Protein AF-A0A7C6RT87-F1 (afdb_monomer)

Nearest PDB structures (foldseek):
  2nvn-assembly1_A-2  TM=5.512E-01  e=3.642E-02  Synechococcus elongatus PCC 7942 = FACHB-805
  7kxw-assembly2_B  TM=2.740E-01  e=8.668E+00  Homo sapiens

Solvent-accessible surface area (backbone atoms only — not comparable to full-atom values): 7726 Å² total; per-residue (Å²): 129,89,76,55,82,44,76,50,74,61,99,53,40,38,39,32,34,40,73,59,90,64,34,35,34,45,36,31,38,47,66,94,51,84,68,68,21,38,36,71,28,28,54,92,35,45,63,58,50,46,51,52,52,57,52,42,63,78,65,57,74,94,62,78,45,93,57,73,45,81,70,49,73,36,72,16,83,82,48,62,30,40,35,27,42,32,48,25,84,92,62,76,40,38,18,45,34,42,32,43,63,94,81,21,40,41,74,40,49,56,93,51,41,66,63,51,48,54,49,50,56,53,44,55,56,53,64,55,56,64,53,60,62,71,72,73,114

Structure (mmCIF, N/CA/C/O backbone):
data_AF-A0A7C6RT87-F1
#
_entry.id   AF-A0A7C6RT87-F1
#
loop_
_atom_site.group_PDB
_atom_site.id
_atom_site.type_symbol
_atom_site.label_atom_id
_atom_site.label_alt_id
_atom_site.label_comp_id
_atom_site.label_asym_id
_atom_site.label_entity_id
_atom_site.label_seq_id
_atom_site.pdbx_PDB_ins_code
_atom_site.Cartn_x
_atom_site.Cartn_y
_atom_site.Cartn_z
_atom_site.occupancy
_atom_site.B_iso_or_equiv
_atom_site.auth_seq_id
_atom_site.auth_comp_id
_atom_site.auth_asym_id
_atom_site.auth_atom_id
_atom_site.pdbx_PDB_model_num
ATOM 1 N N . MET A 1 1 ? -10.553 21.697 6.427 1.00 42.03 1 MET A N 1
ATOM 2 C CA . MET A 1 1 ? -9.411 20.939 5.870 1.00 42.03 1 MET A CA 1
ATOM 3 C C . MET A 1 1 ? -9.393 19.645 6.665 1.00 42.03 1 MET A C 1
ATOM 5 O O . MET A 1 1 ? -9.481 19.747 7.873 1.00 42.03 1 MET A O 1
ATOM 9 N N . ALA A 1 2 ? -9.504 18.462 6.053 1.00 53.34 2 ALA A N 1
ATOM 10 C CA . ALA A 1 2 ? -9.524 17.232 6.856 1.00 53.34 2 ALA A CA 1
ATOM 11 C C . ALA A 1 2 ? -8.110 17.005 7.402 1.00 53.34 2 ALA A C 1
ATOM 13 O O . ALA A 1 2 ? -7.204 16.764 6.599 1.00 53.34 2 ALA A O 1
ATOM 14 N N . ASP A 1 3 ? -7.936 17.155 8.712 1.00 78.44 3 ASP A N 1
ATOM 15 C CA . ASP A 1 3 ? -6.639 17.035 9.370 1.00 78.44 3 ASP A CA 1
ATOM 16 C C . ASP A 1 3 ? -6.159 15.585 9.287 1.00 78.44 3 ASP A C 1
ATOM 18 O O . ASP A 1 3 ? -6.879 14.641 9.618 1.00 78.44 3 ASP A O 1
ATOM 22 N N . TYR A 1 4 ? -4.960 15.401 8.738 1.00 83.56 4 TYR A N 1
ATOM 23 C CA . TYR A 1 4 ? -4.319 14.094 8.713 1.00 83.56 4 TYR A CA 1
ATOM 24 C C . TYR A 1 4 ? -3.722 13.817 10.085 1.00 83.56 4 TYR A C 1
ATOM 26 O O . TYR A 1 4 ? -3.079 14.696 10.654 1.00 83.56 4 TYR A O 1
ATOM 34 N N . LEU A 1 5 ? -3.875 12.586 10.570 1.00 87.81 5 LEU A N 1
ATOM 35 C CA . LEU A 1 5 ? -3.197 12.146 11.789 1.00 87.81 5 LEU A CA 1
ATOM 36 C C . LEU A 1 5 ? -1.686 12.086 11.573 1.00 87.81 5 LEU A C 1
ATOM 38 O O . LEU A 1 5 ? -0.911 12.496 12.423 1.00 87.81 5 LEU A O 1
ATOM 42 N N . GLU A 1 6 ? -1.283 11.586 10.408 1.00 93.44 6 GLU A N 1
ATOM 43 C CA . GLU A 1 6 ? 0.113 11.422 10.024 1.00 93.44 6 GLU A CA 1
ATOM 44 C C . GLU A 1 6 ? 0.277 11.607 8.521 1.00 93.44 6 GLU A C 1
ATOM 46 O O . GLU A 1 6 ? -0.642 11.343 7.738 1.00 93.44 6 GLU A O 1
ATOM 51 N N . VAL A 1 7 ? 1.466 12.040 8.101 1.00 94.69 7 VAL A N 1
ATOM 52 C CA . VAL A 1 7 ? 1.767 12.292 6.687 1.00 94.69 7 VAL A CA 1
ATOM 53 C C . VAL A 1 7 ? 3.155 11.786 6.330 1.00 94.69 7 VAL A C 1
ATOM 55 O O . VAL A 1 7 ? 4.152 12.150 6.947 1.00 94.69 7 VAL A O 1
ATOM 58 N N . TRP A 1 8 ? 3.223 11.017 5.251 1.00 96.19 8 TRP A N 1
ATOM 59 C CA . TRP A 1 8 ? 4.455 10.692 4.550 1.00 96.19 8 TRP A CA 1
ATOM 60 C C . TRP A 1 8 ? 4.513 11.438 3.220 1.00 96.19 8 TRP A C 1
ATOM 62 O O . TRP A 1 8 ? 3.502 11.570 2.530 1.00 96.19 8 TRP A O 1
ATOM 72 N N . LYS A 1 9 ? 5.685 11.949 2.843 1.00 94.19 9 LYS A N 1
ATOM 73 C CA . LYS A 1 9 ? 5.846 12.706 1.600 1.00 94.19 9 LYS A CA 1
ATOM 74 C C . LYS A 1 9 ? 7.226 12.532 0.985 1.00 94.19 9 LYS A C 1
ATOM 76 O O . LYS A 1 9 ? 8.221 12.431 1.693 1.00 94.19 9 LYS A O 1
ATOM 81 N N . THR A 1 10 ? 7.260 12.601 -0.334 1.00 92.19 10 THR A N 1
ATOM 82 C CA . THR A 1 10 ? 8.457 12.747 -1.163 1.00 92.19 10 THR A CA 1
ATOM 83 C C . THR A 1 10 ? 8.339 14.036 -1.978 1.00 92.19 10 THR A C 1
ATOM 85 O O . THR A 1 10 ? 7.380 14.793 -1.819 1.00 92.19 10 THR A O 1
ATOM 88 N N . GLY A 1 11 ? 9.293 14.296 -2.878 1.00 86.19 11 GLY A N 1
ATOM 89 C CA . GLY A 1 11 ? 9.170 15.407 -3.831 1.00 86.19 11 GLY A CA 1
ATOM 90 C C . GLY A 1 11 ? 7.955 15.287 -4.763 1.00 86.19 11 GLY A C 1
ATOM 91 O O . GLY A 1 11 ? 7.461 16.295 -5.254 1.00 86.19 11 GLY A O 1
ATOM 92 N N . GLU A 1 12 ? 7.437 14.071 -4.971 1.00 85.06 12 GLU A N 1
ATOM 93 C CA . GLU A 1 12 ? 6.409 13.790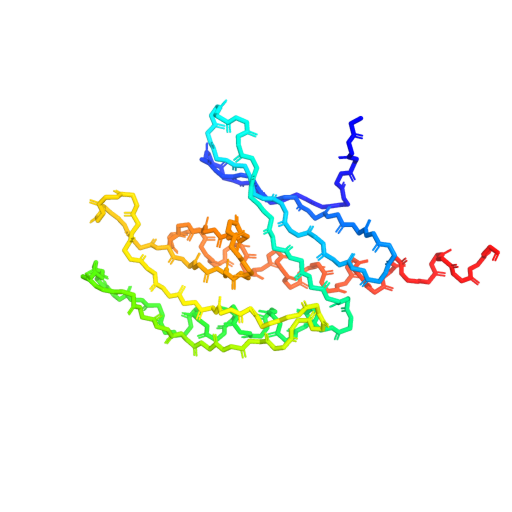 -5.981 1.00 85.06 12 GLU A CA 1
ATOM 94 C C . GLU A 1 12 ? 5.074 13.326 -5.393 1.00 85.06 12 GLU A C 1
ATOM 96 O O . GLU A 1 12 ? 4.020 13.526 -6.004 1.00 85.06 12 GLU A O 1
ATOM 101 N N . VAL A 1 13 ? 5.095 12.662 -4.235 1.00 89.94 13 VAL A N 1
ATOM 102 C CA . VAL A 1 13 ? 3.932 11.974 -3.666 1.00 89.94 13 VAL A CA 1
ATOM 103 C C . VAL A 1 13 ? 3.768 12.343 -2.200 1.00 89.94 13 VAL A C 1
ATOM 105 O O . VAL A 1 13 ? 4.720 12.280 -1.437 1.00 89.94 13 VAL A O 1
ATOM 108 N N . THR A 1 14 ? 2.535 12.633 -1.796 1.00 93.62 14 THR A N 1
ATOM 109 C CA . THR A 1 14 ? 2.137 12.755 -0.390 1.00 93.62 14 THR A CA 1
ATOM 110 C C . THR A 1 14 ? 1.100 11.689 -0.086 1.00 93.62 14 THR A C 1
ATOM 112 O O . THR A 1 14 ? 0.123 11.561 -0.825 1.00 93.62 14 THR A O 1
ATOM 115 N N . VAL A 1 15 ? 1.284 10.945 0.997 1.00 95.25 15 VAL A N 1
ATOM 116 C CA . VAL A 1 15 ? 0.300 10.021 1.559 1.00 95.25 15 VAL A CA 1
ATOM 117 C C . VAL A 1 15 ? -0.062 10.509 2.953 1.00 95.25 15 VAL A C 1
ATOM 119 O O . VAL A 1 15 ? 0.805 10.638 3.809 1.00 95.25 15 VAL A O 1
ATOM 122 N N . GLY A 1 16 ? -1.340 10.779 3.180 1.00 95.06 16 GLY A N 1
ATOM 123 C CA . GLY A 1 16 ? -1.860 11.128 4.495 1.00 95.06 16 GLY A CA 1
ATOM 124 C C . GLY A 1 16 ? -2.712 10.009 5.082 1.00 95.06 16 GLY A C 1
ATOM 125 O O . GLY A 1 16 ? -3.470 9.357 4.361 1.00 95.06 16 GLY A O 1
ATOM 126 N N . LEU A 1 17 ? -2.598 9.816 6.392 1.00 94.81 17 LEU A N 1
ATOM 127 C CA . LEU A 1 17 ? -3.441 8.941 7.196 1.00 94.81 17 LEU A CA 1
ATOM 128 C C . LEU A 1 17 ? -4.651 9.724 7.720 1.00 94.81 17 LEU A C 1
ATOM 130 O O . LEU A 1 17 ? -4.494 10.785 8.326 1.00 94.81 17 LEU A O 1
ATOM 134 N N . LYS A 1 18 ? -5.850 9.174 7.536 1.00 93.06 18 LYS A N 1
ATOM 135 C CA . LYS A 1 18 ? -7.079 9.601 8.218 1.00 93.06 18 LYS A CA 1
ATOM 136 C C . LYS A 1 18 ? -7.755 8.397 8.858 1.00 93.06 18 LYS A C 1
ATOM 138 O O . LYS A 1 18 ? -7.566 7.266 8.411 1.00 93.06 18 LYS A O 1
ATOM 143 N N . THR A 1 19 ? -8.602 8.658 9.842 1.00 91.50 19 THR A N 1
ATOM 144 C CA . THR A 1 19 ? -9.491 7.659 10.438 1.00 91.50 19 THR A CA 1
ATOM 145 C C . THR A 1 19 ? -10.938 8.121 10.341 1.00 91.50 19 THR A C 1
ATOM 147 O O . THR A 1 19 ? -11.218 9.310 10.483 1.00 91.50 19 THR A O 1
ATOM 150 N N . ALA A 1 20 ? -11.855 7.189 10.103 1.00 89.75 20 ALA A N 1
ATOM 151 C CA . ALA A 1 20 ? -13.293 7.429 10.113 1.00 89.75 20 ALA A CA 1
ATOM 152 C C . ALA A 1 20 ? -13.983 6.242 10.798 1.00 89.75 20 ALA A C 1
ATOM 154 O O . ALA A 1 20 ? -14.140 5.179 10.201 1.00 89.75 20 ALA A O 1
ATOM 155 N N . GLY A 1 21 ? -14.339 6.396 12.075 1.00 88.75 21 GLY A N 1
ATOM 156 C CA . GLY A 1 21 ? -14.796 5.270 12.894 1.00 88.75 21 GLY A CA 1
ATOM 157 C C . GLY A 1 21 ? -13.712 4.192 13.008 1.00 88.75 21 GLY A C 1
ATOM 158 O O . GLY A 1 21 ? -12.587 4.477 13.419 1.00 88.75 21 GLY A O 1
ATOM 159 N N . THR A 1 22 ? -14.039 2.962 12.611 1.00 90.69 22 THR A N 1
ATOM 160 C CA . THR A 1 22 ? -13.105 1.823 12.585 1.00 90.69 22 THR A CA 1
ATOM 161 C C . THR A 1 22 ? -12.230 1.788 11.335 1.00 90.69 22 THR A C 1
ATOM 163 O O . THR A 1 22 ? -11.300 0.991 11.265 1.00 90.69 22 THR A O 1
ATOM 166 N N . GLN A 1 23 ? -12.469 2.668 10.362 1.00 92.94 23 GLN A N 1
ATOM 167 C CA . GLN A 1 23 ? -11.751 2.656 9.096 1.00 92.94 23 GLN A CA 1
ATOM 168 C C . GLN A 1 23 ? -10.495 3.517 9.142 1.00 92.94 23 GLN A C 1
ATOM 170 O O . GLN A 1 23 ? -10.497 4.662 9.600 1.00 92.94 23 GLN A O 1
ATOM 175 N N . VAL A 1 24 ? -9.430 2.972 8.573 1.00 94.19 24 VAL A N 1
ATOM 176 C CA . VAL A 1 24 ? -8.176 3.642 8.261 1.00 94.19 24 VAL A CA 1
ATOM 177 C C . VAL A 1 24 ? -8.165 3.978 6.775 1.00 94.19 24 VAL A C 1
ATOM 179 O O . VAL A 1 24 ? -8.347 3.115 5.917 1.00 94.19 24 VAL A O 1
ATOM 182 N N . ILE A 1 25 ? -7.931 5.249 6.460 1.00 94.38 25 ILE A N 1
ATOM 183 C CA . ILE A 1 25 ? -7.917 5.768 5.095 1.00 94.38 25 ILE A CA 1
ATOM 184 C C . ILE A 1 25 ? -6.515 6.295 4.800 1.00 94.38 25 ILE A C 1
ATOM 186 O O . ILE A 1 25 ? -6.073 7.280 5.392 1.00 94.38 25 ILE A O 1
ATOM 190 N N . LEU A 1 26 ? -5.829 5.671 3.844 1.00 95.31 26 LEU A N 1
ATOM 191 C CA . LEU A 1 26 ? -4.571 6.180 3.301 1.00 95.31 26 LEU A CA 1
ATOM 192 C C . LEU A 1 26 ? -4.871 6.938 2.011 1.00 95.31 26 LEU A C 1
ATOM 194 O O . LEU A 1 26 ? -5.274 6.344 1.012 1.00 95.31 26 LEU A O 1
ATOM 198 N N . GLU A 1 27 ? -4.680 8.253 2.021 1.00 94.31 27 GLU A N 1
ATOM 199 C CA . GLU A 1 27 ? -4.986 9.137 0.899 1.00 94.31 27 GLU A CA 1
ATOM 200 C C . GLU A 1 27 ? -3.705 9.643 0.242 1.00 94.31 27 GLU A C 1
ATOM 202 O O . GLU A 1 27 ? -2.914 10.365 0.842 1.00 94.31 27 GLU A O 1
ATOM 207 N N . ARG A 1 28 ? -3.520 9.299 -1.030 1.00 92.62 28 ARG A N 1
ATOM 208 C CA . ARG A 1 28 ? -2.390 9.706 -1.853 1.00 92.62 28 ARG A CA 1
ATOM 209 C C . ARG A 1 28 ? -2.73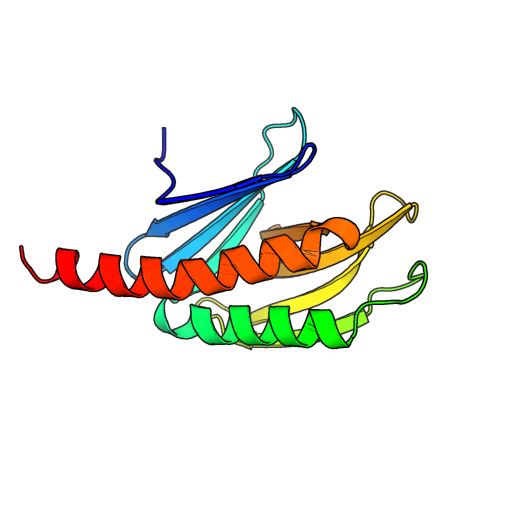8 10.891 -2.748 1.00 92.62 28 ARG A C 1
ATOM 211 O O . ARG A 1 28 ? -3.702 10.840 -3.514 1.00 92.62 28 ARG A O 1
ATOM 218 N N . THR A 1 29 ? -1.861 11.886 -2.768 1.00 91.00 29 THR A N 1
ATOM 219 C CA . THR A 1 29 ? -1.809 12.977 -3.754 1.00 91.00 29 THR A CA 1
ATOM 220 C C . THR A 1 29 ? -0.471 12.924 -4.502 1.00 91.00 29 THR A C 1
ATOM 222 O O . THR A 1 29 ? 0.545 12.587 -3.899 1.00 91.00 29 THR A O 1
ATOM 225 N N . ARG A 1 30 ? -0.449 13.216 -5.813 1.00 85.56 30 ARG A N 1
ATOM 226 C CA . ARG A 1 30 ? 0.787 13.250 -6.623 1.00 85.56 30 ARG A CA 1
ATOM 227 C C . ARG A 1 30 ? 0.907 14.559 -7.402 1.00 85.56 30 ARG A C 1
ATOM 229 O O . ARG A 1 30 ? -0.005 14.899 -8.158 1.00 85.56 30 ARG A O 1
ATOM 236 N N . GLY A 1 31 ? 2.064 15.212 -7.297 1.00 78.56 31 GLY A N 1
ATOM 237 C CA . GLY A 1 31 ? 2.376 16.480 -7.958 1.00 78.56 31 GLY A CA 1
ATOM 238 C C . GLY A 1 31 ? 1.369 17.595 -7.644 1.00 78.56 31 GLY A C 1
ATOM 239 O O . GLY A 1 31 ? 0.646 17.549 -6.651 1.00 78.56 31 GLY A O 1
ATOM 240 N N . HIS A 1 32 ? 1.273 18.585 -8.536 1.00 64.69 32 HIS A N 1
ATOM 241 C CA . HIS A 1 32 ? 0.337 19.714 -8.403 1.00 64.69 32 HIS A CA 1
ATOM 242 C C . HIS A 1 32 ? -1.127 19.367 -8.729 1.00 64.69 32 HIS A C 1
ATOM 244 O O . HIS A 1 32 ? -2.020 20.195 -8.544 1.00 64.69 32 HIS A O 1
ATOM 250 N N . LYS A 1 33 ? -1.406 18.159 -9.239 1.00 61.22 33 LYS A N 1
ATOM 251 C CA . LYS A 1 33 ? -2.774 17.735 -9.560 1.00 61.22 33 LYS A CA 1
ATOM 252 C C . LYS A 1 33 ? -3.464 17.245 -8.288 1.00 61.22 33 LYS A C 1
ATOM 254 O O . LYS A 1 33 ? -3.081 16.230 -7.719 1.00 61.22 33 LYS A O 1
ATOM 259 N N . GLN A 1 34 ? -4.554 17.905 -7.902 1.00 64.69 34 GLN A N 1
ATOM 260 C CA . GLN A 1 34 ? -5.320 17.600 -6.684 1.00 64.69 34 GLN A CA 1
ATOM 261 C C . GLN A 1 34 ? -6.099 16.269 -6.704 1.00 64.69 34 GLN A C 1
ATOM 263 O O . GLN A 1 34 ? -6.904 16.010 -5.809 1.00 64.69 34 GLN A O 1
ATOM 268 N N . ARG A 1 35 ? -5.912 15.406 -7.714 1.00 79.44 35 ARG A N 1
ATOM 269 C CA . ARG A 1 35 ? -6.670 14.153 -7.794 1.00 79.44 35 ARG A CA 1
ATOM 270 C C . ARG A 1 35 ? -6.138 13.161 -6.765 1.00 79.44 35 ARG A C 1
ATOM 272 O O . ARG A 1 35 ? -5.136 12.481 -6.988 1.00 79.44 35 ARG A O 1
ATOM 279 N N . LYS A 1 36 ? -6.858 13.090 -5.653 1.00 87.12 36 LYS A N 1
ATOM 280 C CA . LYS A 1 36 ? -6.625 12.159 -4.559 1.00 87.12 36 LYS A CA 1
ATOM 281 C C . LYS A 1 36 ? -7.045 10.754 -4.966 1.00 87.12 36 LYS A C 1
ATOM 283 O O . LYS A 1 36 ? -8.059 10.566 -5.638 1.00 87.12 36 LYS A O 1
ATOM 288 N N . LYS A 1 37 ? -6.249 9.773 -4.563 1.00 91.56 37 LYS A N 1
ATOM 289 C CA . LYS A 1 37 ? -6.642 8.364 -4.561 1.00 91.56 37 LYS A CA 1
ATOM 290 C C . LYS A 1 37 ? -6.502 7.845 -3.149 1.00 91.56 37 LYS A C 1
ATOM 292 O O . LYS A 1 37 ? -5.531 8.190 -2.487 1.00 91.56 37 LYS A O 1
ATOM 297 N N . SER A 1 38 ? -7.431 7.020 -2.703 1.00 93.00 38 SER A N 1
ATOM 298 C CA . SER A 1 38 ? -7.395 6.461 -1.358 1.00 93.00 38 SER A CA 1
ATOM 299 C C . SER A 1 38 ? -7.450 4.947 -1.389 1.00 93.00 38 SER A C 1
ATOM 301 O O . SER A 1 38 ? -8.000 4.367 -2.321 1.00 93.00 38 SER A O 1
ATOM 303 N N . VAL A 1 39 ? -6.897 4.321 -0.361 1.00 94.75 39 VAL A N 1
ATOM 304 C CA . VAL A 1 39 ? -7.218 2.945 0.017 1.00 94.75 39 VAL A CA 1
ATOM 305 C C . VAL A 1 39 ? -7.796 2.973 1.426 1.00 94.75 39 VAL A C 1
ATOM 307 O O . VAL A 1 39 ? -7.379 3.791 2.248 1.00 94.75 39 VAL A O 1
ATOM 310 N N . ILE A 1 40 ? -8.800 2.135 1.660 1.00 94.38 40 ILE A N 1
ATOM 311 C CA . ILE A 1 40 ? -9.546 2.061 2.917 1.00 94.38 40 ILE A CA 1
ATOM 312 C C . ILE A 1 40 ? -9.389 0.643 3.451 1.00 94.38 40 ILE A C 1
ATOM 314 O O . ILE A 1 40 ? -9.465 -0.313 2.677 1.00 94.38 40 ILE A O 1
ATOM 318 N N . ILE A 1 41 ? -9.134 0.525 4.747 1.00 95.19 41 ILE A N 1
ATOM 319 C CA . ILE A 1 41 ? -8.969 -0.742 5.451 1.00 95.19 41 ILE A CA 1
ATOM 320 C C . ILE A 1 41 ? -9.529 -0.616 6.865 1.00 95.19 41 ILE A C 1
ATOM 322 O O . ILE A 1 41 ? -9.399 0.440 7.480 1.00 95.19 41 ILE A O 1
ATOM 326 N N . GLU A 1 42 ? -10.138 -1.671 7.394 1.00 95.12 42 GLU A N 1
ATOM 327 C CA . GLU A 1 42 ? -10.510 -1.719 8.807 1.00 95.12 42 GLU A CA 1
ATOM 328 C C . GLU A 1 42 ? -9.259 -1.690 9.695 1.00 95.12 42 GLU A C 1
ATOM 330 O O . GLU A 1 42 ? -8.218 -2.278 9.388 1.00 95.12 42 GLU A O 1
ATOM 335 N N . ARG A 1 43 ? -9.338 -0.960 10.806 1.00 94.19 43 ARG A N 1
ATOM 336 C CA . ARG A 1 43 ? -8.194 -0.686 11.682 1.00 94.19 43 ARG A CA 1
ATOM 337 C C . ARG A 1 43 ? -7.559 -1.955 12.245 1.00 94.19 43 ARG A C 1
ATOM 339 O O . ARG A 1 43 ? -6.335 -2.032 12.307 1.00 94.19 43 ARG A O 1
ATOM 346 N N . ASP A 1 44 ? -8.367 -2.949 12.605 1.00 94.69 44 ASP A N 1
ATOM 347 C CA . ASP A 1 44 ? -7.920 -4.262 13.092 1.00 94.69 44 ASP A CA 1
ATOM 348 C C . ASP A 1 44 ? -7.170 -5.075 12.019 1.00 94.69 44 ASP A C 1
ATOM 350 O O . ASP A 1 44 ? -6.367 -5.946 12.348 1.00 94.69 44 ASP A O 1
ATOM 354 N N . ARG A 1 45 ? -7.372 -4.758 10.733 1.00 95.25 45 ARG A N 1
ATOM 355 C CA . ARG A 1 45 ? -6.687 -5.381 9.587 1.00 95.25 45 ARG A CA 1
ATOM 356 C C . ARG A 1 45 ? -5.459 -4.615 9.111 1.00 95.25 45 ARG A C 1
ATOM 358 O O . ARG A 1 45 ? -4.719 -5.113 8.261 1.00 95.25 45 ARG A O 1
ATOM 365 N N . PHE A 1 46 ? -5.193 -3.429 9.662 1.00 95.50 46 PHE A N 1
ATOM 366 C CA . PHE A 1 46 ? -4.089 -2.582 9.211 1.00 95.50 46 PHE A CA 1
ATOM 367 C C . PHE A 1 46 ? -2.724 -3.278 9.320 1.00 95.50 46 PHE A C 1
ATOM 369 O O . PHE A 1 46 ? -1.907 -3.159 8.407 1.00 95.50 46 PHE A O 1
ATOM 376 N N . LEU A 1 47 ? -2.493 -4.060 10.382 1.00 96.31 47 LEU A N 1
ATOM 377 C CA . LEU A 1 47 ? -1.244 -4.807 10.569 1.00 96.31 47 LEU A CA 1
ATOM 378 C C . LEU A 1 47 ? -0.954 -5.750 9.391 1.00 96.31 47 LEU A C 1
ATOM 380 O O . LEU A 1 47 ? 0.158 -5.746 8.870 1.00 96.31 47 LEU A O 1
ATOM 384 N N . SER A 1 48 ? -1.960 -6.484 8.911 1.00 96.19 48 SER A N 1
ATOM 385 C CA . SER A 1 48 ? -1.811 -7.402 7.774 1.00 96.19 48 SER A CA 1
ATOM 386 C C . SER A 1 48 ? -1.420 -6.674 6.485 1.00 96.19 48 SER A C 1
ATOM 388 O O . SER A 1 48 ? -0.652 -7.198 5.676 1.00 96.19 48 SER A O 1
ATOM 390 N N . LEU A 1 49 ? -1.887 -5.435 6.298 1.00 96.94 49 LEU A N 1
ATOM 391 C CA . LEU A 1 49 ? -1.441 -4.603 5.182 1.00 96.94 49 LEU A CA 1
ATOM 392 C C . LEU A 1 49 ? 0.034 -4.208 5.326 1.00 96.94 49 LEU A C 1
ATOM 394 O O . LEU A 1 49 ? 0.775 -4.266 4.343 1.00 96.94 49 LEU A O 1
ATOM 398 N N . VAL A 1 50 ? 0.478 -3.838 6.531 1.00 97.06 50 VAL A N 1
ATOM 399 C CA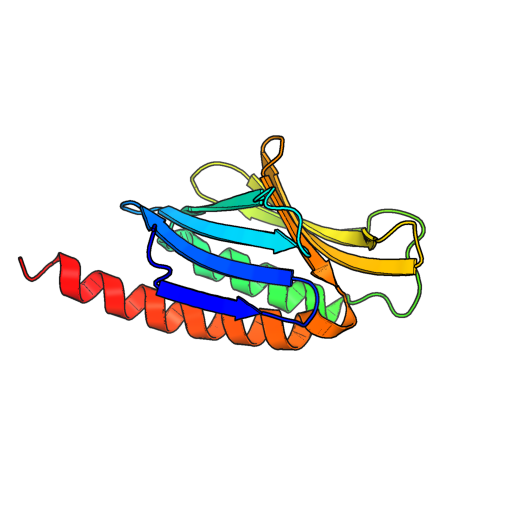 . VAL A 1 50 ? 1.895 -3.536 6.793 1.00 97.06 50 VAL A CA 1
ATOM 400 C C . VAL A 1 50 ? 2.769 -4.761 6.514 1.00 97.06 50 VAL A C 1
ATOM 402 O O . VAL A 1 50 ? 3.787 -4.641 5.835 1.00 97.06 50 VAL A O 1
ATOM 405 N N . GLU A 1 51 ? 2.360 -5.946 6.964 1.00 96.44 51 GLU A N 1
ATOM 406 C CA . GLU A 1 51 ? 3.072 -7.202 6.705 1.00 96.44 51 GLU A CA 1
ATOM 407 C C . GLU A 1 51 ? 3.191 -7.503 5.206 1.00 96.44 51 GLU A C 1
ATOM 409 O O . GLU A 1 51 ? 4.279 -7.839 4.733 1.00 96.44 51 GLU A O 1
ATOM 414 N N . ALA A 1 52 ? 2.116 -7.315 4.434 1.00 96.94 52 ALA A N 1
ATOM 415 C CA . ALA A 1 52 ? 2.142 -7.493 2.983 1.00 96.94 52 ALA A CA 1
ATOM 416 C C . ALA A 1 52 ? 3.108 -6.513 2.293 1.00 96.94 52 ALA A C 1
ATOM 418 O O . ALA A 1 52 ? 3.844 -6.901 1.383 1.00 96.94 52 ALA A O 1
ATOM 419 N N . VAL A 1 53 ? 3.163 -5.257 2.749 1.00 97.38 53 VAL A N 1
ATOM 420 C CA . VAL A 1 53 ? 4.117 -4.251 2.251 1.00 97.38 53 VAL A CA 1
ATOM 421 C C . VAL A 1 53 ? 5.559 -4.634 2.598 1.00 97.38 53 VAL A C 1
ATOM 423 O O . VAL A 1 53 ? 6.444 -4.544 1.746 1.00 97.38 53 VAL A O 1
ATOM 426 N N . LEU A 1 54 ? 5.812 -5.125 3.813 1.00 96.81 54 LEU A N 1
ATOM 427 C CA . LEU A 1 54 ? 7.135 -5.617 4.212 1.00 96.81 54 LEU A CA 1
ATOM 428 C C . LEU A 1 54 ? 7.551 -6.862 3.424 1.00 96.81 54 LEU A C 1
ATOM 430 O O . LEU A 1 54 ? 8.720 -7.004 3.063 1.00 96.81 54 LEU A O 1
ATOM 434 N N . HIS A 1 55 ? 6.607 -7.749 3.118 1.00 96.38 55 HIS A N 1
ATOM 435 C CA . HIS A 1 55 ? 6.860 -8.896 2.257 1.00 96.38 55 HIS A CA 1
ATOM 436 C C . HIS A 1 55 ? 7.190 -8.459 0.821 1.00 96.38 55 HIS A C 1
ATOM 438 O O . HIS A 1 55 ? 8.129 -8.982 0.219 1.00 96.38 55 HIS A O 1
ATOM 444 N N . ALA A 1 56 ? 6.500 -7.439 0.300 1.00 96.69 56 ALA A N 1
ATOM 445 C CA . ALA A 1 56 ? 6.778 -6.873 -1.018 1.00 96.69 56 ALA A CA 1
ATOM 446 C C . ALA A 1 56 ? 8.201 -6.297 -1.135 1.00 96.69 56 ALA A C 1
ATOM 448 O O . ALA A 1 56 ? 8.818 -6.406 -2.193 1.00 96.69 56 ALA A O 1
ATOM 449 N N . LEU A 1 57 ? 8.768 -5.752 -0.050 1.00 96.12 57 LEU A N 1
ATOM 450 C CA . LEU A 1 57 ? 10.166 -5.299 -0.037 1.00 96.12 57 LEU A CA 1
ATOM 451 C C . LEU A 1 57 ? 11.171 -6.437 -0.264 1.00 96.12 57 LEU A C 1
ATOM 453 O O . LEU A 1 57 ? 12.219 -6.212 -0.863 1.00 96.12 57 LEU A O 1
ATOM 457 N N . ARG A 1 58 ? 10.871 -7.661 0.188 1.00 94.19 58 ARG A N 1
ATOM 458 C CA . ARG A 1 58 ? 11.751 -8.829 -0.025 1.00 94.19 58 ARG A CA 1
ATOM 459 C C . ARG A 1 58 ? 11.734 -9.324 -1.469 1.00 94.19 58 ARG A C 1
ATOM 461 O O . ARG A 1 58 ? 12.653 -10.014 -1.890 1.00 94.19 58 ARG A O 1
ATOM 468 N N . THR A 1 59 ? 10.688 -8.976 -2.207 1.00 92.75 59 THR A N 1
ATOM 469 C CA . THR A 1 59 ? 10.446 -9.373 -3.599 1.00 92.75 59 THR A CA 1
ATOM 470 C C . THR A 1 59 ? 10.586 -8.187 -4.553 1.00 92.75 59 THR A C 1
ATOM 472 O O . THR A 1 59 ? 10.047 -8.198 -5.660 1.00 92.75 59 THR A O 1
ATOM 475 N N . GLN A 1 60 ? 11.311 -7.147 -4.129 1.00 94.00 60 GLN A N 1
ATOM 476 C CA . GLN A 1 60 ? 11.520 -5.949 -4.925 1.00 94.00 60 GLN A CA 1
ATOM 477 C C . GLN A 1 60 ? 12.219 -6.290 -6.259 1.00 94.00 60 GLN A C 1
ATOM 479 O O . GLN A 1 60 ? 13.279 -6.922 -6.247 1.00 94.00 60 GLN A O 1
ATOM 484 N N . PRO A 1 61 ? 11.679 -5.852 -7.412 1.00 94.44 61 PRO A N 1
ATOM 485 C CA . PRO A 1 61 ? 12.286 -6.125 -8.708 1.00 94.44 61 PRO A CA 1
ATOM 486 C C . PRO A 1 61 ? 13.677 -5.495 -8.843 1.00 94.44 61 PRO A C 1
ATOM 488 O O . PRO A 1 61 ? 13.871 -4.306 -8.574 1.00 94.44 61 PRO A O 1
ATOM 491 N N . ALA A 1 62 ? 14.641 -6.276 -9.334 1.00 92.88 62 ALA A N 1
ATOM 492 C CA . ALA A 1 62 ? 15.989 -5.789 -9.636 1.00 92.88 62 ALA A CA 1
ATOM 493 C C . ALA A 1 62 ? 16.050 -4.939 -10.922 1.00 92.88 62 ALA A C 1
ATOM 495 O O . ALA A 1 62 ? 16.977 -4.154 -11.100 1.00 92.88 62 ALA A O 1
ATOM 496 N N . GLY A 1 63 ? 15.063 -5.083 -11.812 1.00 93.19 63 GLY A N 1
ATOM 497 C CA . GLY A 1 63 ? 14.980 -4.368 -13.085 1.00 93.19 63 GLY A CA 1
ATOM 498 C C . GLY A 1 63 ? 13.578 -3.840 -13.377 1.00 93.19 63 GLY A C 1
ATOM 499 O O . GLY A 1 63 ? 12.631 -4.081 -12.625 1.00 93.19 63 GLY A O 1
ATOM 500 N N . GLN A 1 64 ? 13.447 -3.109 -14.484 1.00 95.38 64 GLN A N 1
ATOM 501 C CA . GLN A 1 64 ? 12.165 -2.569 -14.932 1.00 95.38 64 GLN A CA 1
ATOM 502 C C . GLN A 1 64 ? 11.203 -3.704 -15.297 1.00 95.38 64 GLN A C 1
ATOM 504 O O . GLN A 1 64 ? 11.490 -4.521 -16.176 1.00 95.38 64 GLN A O 1
ATOM 509 N N . LEU A 1 65 ? 10.045 -3.732 -14.643 1.00 95.38 65 LEU A N 1
ATOM 510 C CA . LEU A 1 65 ? 8.990 -4.686 -14.950 1.00 95.38 65 LEU A CA 1
ATOM 511 C C . LEU A 1 65 ? 8.356 -4.366 -16.309 1.00 95.38 65 LEU A C 1
ATOM 513 O O . LEU A 1 65 ? 8.149 -3.199 -16.648 1.00 95.38 65 LEU A O 1
ATOM 517 N N . GLN A 1 66 ? 8.001 -5.420 -17.047 1.00 93.69 66 GLN A N 1
ATOM 518 C CA . GLN A 1 66 ? 7.202 -5.349 -18.281 1.00 93.69 66 GLN A CA 1
ATOM 519 C C . GLN A 1 66 ? 5.711 -5.607 -18.024 1.00 93.69 66 GLN A C 1
ATOM 521 O O . GLN A 1 66 ? 4.857 -5.180 -18.794 1.00 93.69 66 GLN A O 1
ATOM 526 N N . ALA A 1 67 ? 5.395 -6.285 -16.921 1.00 93.88 67 ALA A N 1
ATOM 527 C CA . ALA A 1 67 ? 4.043 -6.612 -16.495 1.00 93.88 67 ALA A CA 1
ATOM 528 C C . ALA A 1 67 ? 3.930 -6.507 -14.963 1.00 93.88 67 ALA A C 1
ATOM 530 O O . ALA A 1 67 ? 4.955 -6.573 -14.278 1.00 93.88 67 ALA A O 1
ATOM 531 N N . PRO A 1 68 ? 2.713 -6.339 -14.415 1.00 94.69 68 PRO A N 1
ATOM 532 C CA . PRO A 1 68 ? 2.479 -6.409 -12.977 1.00 94.69 68 PRO A CA 1
ATOM 533 C C . PRO A 1 68 ? 2.998 -7.712 -12.358 1.00 94.69 68 PRO A C 1
ATOM 535 O O . PRO A 1 68 ? 2.777 -8.795 -12.896 1.00 94.69 68 PRO A O 1
ATOM 538 N N . LEU A 1 69 ? 3.637 -7.594 -11.198 1.00 95.94 69 LEU A N 1
ATOM 539 C CA . LEU A 1 69 ? 4.081 -8.693 -10.352 1.00 95.94 69 LEU A CA 1
ATOM 540 C C . LEU A 1 69 ? 3.234 -8.692 -9.066 1.00 95.94 69 LEU A C 1
ATOM 542 O O . LEU A 1 69 ? 3.499 -7.893 -8.160 1.00 95.94 69 LEU A O 1
ATOM 546 N N . PRO A 1 70 ? 2.191 -9.536 -8.975 1.00 95.75 70 PRO A N 1
ATOM 547 C CA . PRO A 1 70 ? 1.370 -9.630 -7.774 1.00 95.75 70 PRO A CA 1
ATOM 548 C C . PRO A 1 70 ? 2.182 -10.225 -6.619 1.00 95.75 70 PRO A C 1
ATOM 550 O O . PRO A 1 70 ? 2.894 -11.208 -6.805 1.00 95.75 70 PRO A O 1
ATOM 553 N N . ILE A 1 71 ? 2.059 -9.634 -5.429 1.00 95.75 71 ILE A N 1
ATOM 554 C CA . ILE A 1 71 ? 2.725 -10.117 -4.211 1.00 95.75 71 ILE A CA 1
ATOM 555 C C . ILE A 1 71 ? 1.733 -10.812 -3.285 1.00 95.75 71 ILE A C 1
ATOM 557 O O . ILE A 1 71 ? 2.026 -11.880 -2.758 1.00 95.75 71 ILE A O 1
ATOM 561 N N . GLY A 1 72 ? 0.553 -10.230 -3.088 1.00 93.81 72 GLY A N 1
ATOM 562 C CA . GLY A 1 72 ? -0.437 -10.824 -2.204 1.00 93.81 72 GLY A CA 1
ATOM 563 C C . GLY A 1 72 ? -1.759 -10.081 -2.186 1.00 93.81 72 GLY A C 1
ATOM 564 O O . GLY A 1 72 ? -1.921 -9.017 -2.787 1.00 93.81 72 GLY A O 1
ATOM 565 N N . MET A 1 73 ? -2.705 -10.671 -1.469 1.00 96.25 73 MET A N 1
ATOM 566 C CA . MET A 1 73 ? -4.015 -10.100 -1.200 1.00 96.25 73 MET A CA 1
ATOM 567 C C . MET A 1 73 ? -4.217 -10.033 0.309 1.00 96.25 73 MET A C 1
ATOM 569 O O . MET A 1 73 ? -3.863 -10.967 1.025 1.00 96.25 73 MET A O 1
ATOM 573 N N . VAL A 1 74 ? -4.778 -8.926 0.774 1.00 95.88 74 VAL A N 1
ATOM 574 C CA . VAL A 1 74 ? -5.086 -8.666 2.178 1.00 95.88 74 VAL A CA 1
ATOM 575 C C . VAL A 1 74 ? -6.591 -8.491 2.290 1.00 95.88 74 VAL A C 1
ATOM 577 O O . VAL A 1 74 ? -7.177 -7.701 1.548 1.00 95.88 74 VAL A O 1
ATOM 580 N N . ASP A 1 75 ? -7.217 -9.223 3.207 1.00 94.94 75 ASP A N 1
ATOM 581 C CA . ASP A 1 75 ? -8.591 -8.932 3.603 1.00 94.94 75 ASP A CA 1
ATOM 582 C C . ASP A 1 75 ? -8.605 -7.625 4.399 1.00 94.94 75 ASP A C 1
ATOM 584 O O . ASP A 1 75 ? -8.064 -7.545 5.503 1.00 94.94 75 ASP A O 1
ATOM 588 N N . GLY A 1 76 ? -9.175 -6.581 3.802 1.00 90.88 76 GLY A N 1
ATOM 589 C CA . GLY A 1 76 ? -9.245 -5.262 4.403 1.00 90.88 76 GLY A CA 1
ATOM 590 C C . GLY A 1 76 ? -10.501 -5.015 5.238 1.00 90.88 76 GLY A C 1
ATOM 591 O O . GLY A 1 76 ? -10.708 -3.874 5.645 1.00 90.88 76 GLY A O 1
ATOM 592 N N . GLY A 1 77 ? -11.376 -6.010 5.435 1.00 91.19 77 GLY A N 1
ATOM 593 C CA . GLY A 1 77 ? -12.660 -5.881 6.144 1.00 91.19 77 GLY A CA 1
ATOM 594 C C . GLY A 1 77 ? -13.749 -5.141 5.350 1.00 91.19 77 GLY A C 1
ATOM 595 O O . GLY A 1 77 ? -14.911 -5.531 5.369 1.00 91.19 77 GLY A O 1
ATOM 596 N N . CYS A 1 78 ? -13.367 -4.130 4.566 1.00 85.12 78 CYS A N 1
ATOM 597 C CA . CYS A 1 78 ? -14.220 -3.437 3.590 1.00 85.12 78 CYS A CA 1
ATOM 598 C C . CYS A 1 78 ? -14.159 -4.053 2.176 1.00 85.12 78 CYS A C 1
ATOM 600 O O . CYS A 1 78 ? -14.830 -3.584 1.256 1.00 85.12 78 CYS A O 1
ATOM 602 N N . GLY A 1 79 ? -13.292 -5.046 1.973 1.00 90.06 79 GLY A N 1
ATOM 603 C CA . GLY A 1 79 ? -12.983 -5.644 0.679 1.00 90.06 79 GLY A CA 1
ATOM 604 C C . GLY A 1 79 ? -11.522 -6.082 0.592 1.00 90.06 79 GLY A C 1
ATOM 605 O O . GLY A 1 79 ? -10.722 -5.823 1.489 1.00 90.06 79 GLY A O 1
ATOM 606 N N . ILE A 1 80 ? -11.167 -6.744 -0.508 1.00 94.50 80 ILE A N 1
ATOM 607 C CA . ILE A 1 80 ? -9.806 -7.243 -0.722 1.00 94.50 80 ILE A CA 1
ATOM 608 C C . ILE A 1 80 ? -8.912 -6.115 -1.244 1.00 94.50 80 ILE A C 1
ATOM 610 O O . ILE A 1 80 ? -9.254 -5.430 -2.212 1.00 94.50 80 ILE A O 1
ATOM 614 N N . LEU A 1 81 ? -7.741 -5.959 -0.630 1.00 96.38 81 LEU A N 1
ATOM 615 C CA . LEU A 1 81 ? -6.655 -5.134 -1.142 1.00 96.38 81 LEU A CA 1
ATOM 616 C C . LEU A 1 81 ? -5.604 -6.026 -1.799 1.00 96.38 81 LEU A C 1
ATOM 618 O O . LEU A 1 81 ? -5.059 -6.923 -1.164 1.00 96.38 81 LEU A O 1
ATOM 622 N N . SER A 1 82 ? -5.270 -5.765 -3.057 1.00 96.62 82 SER A N 1
ATOM 623 C CA . SER A 1 82 ? -4.122 -6.393 -3.710 1.00 96.62 82 SER A CA 1
ATOM 624 C C . SER A 1 82 ? -2.869 -5.547 -3.505 1.00 96.62 82 SER A C 1
ATOM 626 O O . SER A 1 82 ? -2.907 -4.329 -3.704 1.00 96.62 82 SER A O 1
ATOM 628 N N . VAL A 1 83 ? -1.758 -6.198 -3.177 1.00 97.69 83 VAL A N 1
ATOM 629 C CA . VAL A 1 83 ? -0.426 -5.599 -3.075 1.00 97.69 83 VAL A CA 1
ATOM 630 C C . VAL A 1 83 ? 0.455 -6.209 -4.160 1.00 97.69 83 VAL A C 1
ATOM 632 O O . VAL A 1 83 ? 0.509 -7.431 -4.318 1.00 97.69 83 VAL A O 1
ATOM 635 N N . GLY A 1 84 ? 1.139 -5.369 -4.929 1.00 97.69 84 GLY A N 1
ATOM 636 C CA . GLY A 1 84 ? 1.970 -5.822 -6.039 1.00 97.69 84 GLY A CA 1
ATOM 637 C C . GLY A 1 84 ? 2.957 -4.769 -6.516 1.00 97.69 84 GLY A C 1
ATOM 638 O O . GLY A 1 84 ? 2.835 -3.591 -6.188 1.00 97.69 84 GLY A O 1
ATOM 639 N N . TRP A 1 85 ? 3.924 -5.195 -7.319 1.00 97.75 85 TRP A N 1
ATOM 640 C CA . TRP A 1 85 ? 4.795 -4.296 -8.065 1.00 97.75 85 TRP A CA 1
ATOM 641 C C . TRP A 1 85 ? 4.238 -4.088 -9.469 1.00 97.75 85 TRP A C 1
ATOM 643 O O . TRP A 1 85 ? 3.862 -5.046 -10.137 1.00 97.75 85 TRP A O 1
ATOM 653 N N . GLU A 1 86 ? 4.199 -2.850 -9.949 1.00 96.25 86 GLU A N 1
ATOM 654 C CA . GLU A 1 86 ? 3.734 -2.544 -11.305 1.00 96.25 86 GLU A CA 1
ATOM 655 C C . GLU A 1 86 ? 4.756 -1.679 -12.061 1.00 96.25 86 GLU A C 1
ATOM 657 O O . GLU A 1 86 ? 5.405 -0.821 -11.445 1.00 96.25 86 GLU A O 1
ATOM 662 N N . PRO A 1 87 ? 4.880 -1.846 -13.396 1.00 95.25 87 PRO A N 1
ATOM 663 C CA . PRO A 1 87 ? 5.527 -0.851 -14.240 1.00 95.25 87 PRO A CA 1
ATOM 664 C C . PRO A 1 87 ? 4.825 0.494 -14.046 1.00 95.25 87 PRO A C 1
ATOM 666 O O . PRO A 1 87 ? 3.602 0.601 -14.148 1.00 95.25 87 PRO A O 1
ATOM 669 N N . TYR A 1 88 ? 5.590 1.538 -13.764 1.00 91.81 88 TYR A N 1
ATOM 670 C CA . TYR A 1 88 ? 5.061 2.832 -13.372 1.00 91.81 88 TYR A CA 1
ATOM 671 C C . TYR A 1 88 ? 5.675 3.962 -14.192 1.00 91.81 88 TYR A C 1
ATOM 673 O O . TYR A 1 88 ? 6.717 3.824 -14.833 1.00 91.81 88 TYR A O 1
ATOM 681 N N . TYR A 1 89 ? 4.960 5.088 -14.221 1.00 84.06 89 TYR A N 1
ATOM 682 C CA . TYR A 1 89 ? 5.359 6.300 -14.935 1.00 84.06 89 TYR A CA 1
ATOM 683 C C . TYR A 1 89 ? 5.816 6.038 -16.384 1.00 84.06 89 TYR A C 1
ATOM 685 O O . TYR A 1 89 ? 6.912 6.418 -16.787 1.00 84.06 89 TYR A O 1
ATOM 693 N N . PHE A 1 90 ? 4.953 5.369 -17.161 1.00 84.50 90 PHE A N 1
ATOM 694 C CA . PHE A 1 90 ? 5.211 4.972 -18.555 1.00 84.50 90 PHE A CA 1
ATOM 695 C C . PHE A 1 90 ? 6.449 4.071 -18.723 1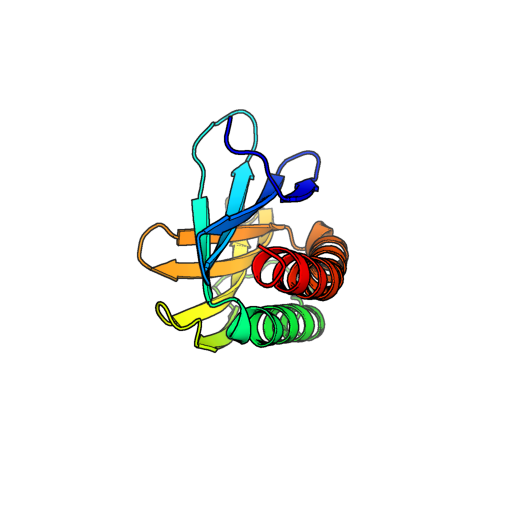.00 84.50 90 PHE A C 1
ATOM 697 O O . PHE A 1 90 ? 7.201 4.221 -19.681 1.00 84.50 90 PHE A O 1
ATOM 704 N N . GLY A 1 91 ? 6.678 3.157 -17.773 1.00 80.44 91 GLY A N 1
ATOM 705 C CA . GLY A 1 91 ? 7.778 2.187 -17.823 1.00 80.44 91 GLY A CA 1
ATOM 706 C C . GLY A 1 91 ? 9.147 2.768 -17.470 1.00 80.44 91 GLY A C 1
ATOM 707 O O . GLY A 1 91 ? 10.164 2.147 -17.760 1.00 80.4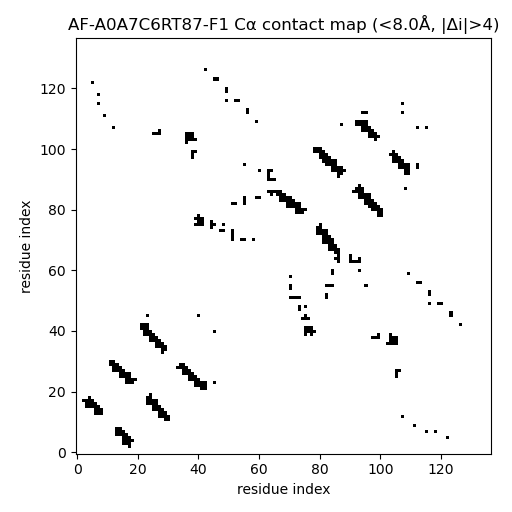4 91 GLY A O 1
ATOM 708 N N . ARG A 1 92 ? 9.191 3.963 -16.867 1.00 86.56 92 ARG A N 1
ATOM 709 C CA . ARG A 1 92 ? 10.442 4.601 -16.426 1.00 86.56 92 ARG A CA 1
ATOM 710 C C . ARG A 1 92 ? 10.905 4.133 -15.051 1.00 86.56 92 ARG A C 1
ATOM 712 O O . ARG A 1 92 ? 12.064 4.337 -14.703 1.00 86.56 92 ARG A O 1
ATOM 719 N N . CYS A 1 93 ? 9.997 3.587 -14.252 1.00 91.75 93 CYS A N 1
ATOM 720 C CA . CYS A 1 93 ? 10.314 2.990 -12.964 1.00 91.75 93 CYS A CA 1
ATOM 721 C C . CYS A 1 93 ? 9.293 1.903 -12.610 1.00 91.75 93 CYS A C 1
ATOM 723 O O . CYS A 1 93 ? 8.310 1.689 -13.322 1.00 91.75 93 CYS A O 1
ATOM 725 N N . ASN A 1 94 ? 9.507 1.228 -11.484 1.00 96.62 94 ASN A N 1
ATOM 726 C CA . ASN A 1 94 ? 8.489 0.397 -10.851 1.00 96.62 94 ASN A CA 1
ATOM 727 C C . ASN A 1 94 ? 7.873 1.147 -9.667 1.00 96.62 94 ASN A C 1
ATOM 729 O O . ASN A 1 94 ? 8.504 2.029 -9.071 1.00 96.62 94 ASN A O 1
ATOM 733 N N . ALA A 1 95 ? 6.661 0.761 -9.290 1.00 96.44 95 ALA A N 1
ATOM 734 C CA . ALA A 1 95 ? 6.025 1.220 -8.066 1.00 96.44 95 ALA A CA 1
ATOM 735 C C . ALA A 1 95 ? 5.435 0.049 -7.286 1.00 96.44 95 ALA A C 1
ATOM 737 O O . ALA A 1 95 ? 4.899 -0.886 -7.883 1.00 96.44 95 ALA A O 1
ATOM 738 N N . LEU A 1 96 ? 5.500 0.137 -5.960 1.00 97.44 96 LEU A N 1
ATOM 739 C CA . LEU A 1 96 ? 4.657 -0.662 -5.089 1.00 97.44 96 LEU A CA 1
ATOM 740 C C . LEU A 1 96 ? 3.243 -0.097 -5.181 1.00 97.44 96 LEU A C 1
ATOM 742 O O . LEU A 1 96 ? 3.027 1.094 -4.940 1.00 97.44 96 LEU A O 1
ATOM 746 N N . VAL A 1 97 ? 2.288 -0.947 -5.532 1.00 96.62 97 VAL A N 1
ATOM 747 C CA . VAL A 1 97 ? 0.886 -0.594 -5.699 1.00 96.62 97 VAL A CA 1
ATOM 748 C C . VAL A 1 97 ? 0.043 -1.377 -4.705 1.00 96.62 97 VAL A C 1
ATOM 750 O O . VAL A 1 97 ? 0.038 -2.605 -4.698 1.00 96.62 97 VAL A O 1
ATOM 753 N N . ILE A 1 98 ? -0.704 -0.642 -3.887 1.00 97.19 98 ILE A N 1
ATOM 754 C CA . ILE A 1 98 ? -1.789 -1.149 -3.052 1.00 97.19 98 ILE A CA 1
ATOM 755 C C . ILE A 1 98 ? -3.083 -0.729 -3.740 1.00 97.19 98 ILE A C 1
ATOM 757 O O . ILE A 1 98 ? -3.319 0.463 -3.956 1.00 97.19 98 ILE A O 1
ATOM 761 N N . ARG A 1 99 ? -3.916 -1.688 -4.123 1.00 95.38 99 ARG A N 1
ATOM 762 C CA . ARG A 1 99 ? -5.143 -1.440 -4.884 1.00 95.38 99 ARG A CA 1
ATOM 763 C C . ARG A 1 99 ? -6.325 -2.084 -4.175 1.00 95.38 99 ARG A C 1
ATOM 765 O O . ARG A 1 99 ? -6.281 -3.267 -3.871 1.00 95.38 99 ARG A O 1
ATOM 772 N N . GLY A 1 100 ? 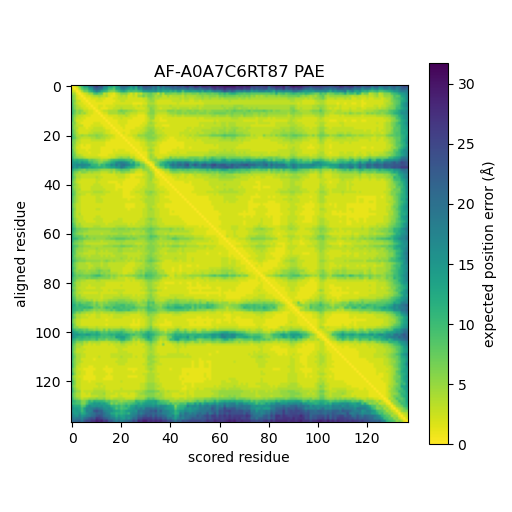-7.352 -1.287 -3.908 1.00 90.12 100 GLY A N 1
ATOM 773 C CA . GLY A 1 100 ? -8.663 -1.759 -3.475 1.00 90.12 100 GLY A CA 1
ATOM 774 C C . GLY A 1 100 ? -9.642 -1.790 -4.647 1.00 90.12 100 GLY A C 1
ATOM 775 O O . GLY A 1 100 ? -9.267 -2.108 -5.776 1.00 90.12 100 GLY A O 1
ATOM 776 N N . GLY A 1 101 ? -10.895 -1.410 -4.388 1.00 80.19 101 GLY A N 1
ATOM 777 C CA . GLY A 1 101 ? -11.929 -1.280 -5.418 1.00 80.19 101 GLY A CA 1
ATOM 778 C C . GLY A 1 101 ? -11.605 -0.265 -6.527 1.00 80.19 101 GLY A C 1
ATOM 779 O O . GLY A 1 101 ? -10.551 0.376 -6.561 1.00 80.19 101 GLY A O 1
ATOM 780 N N . VAL A 1 102 ? -12.536 -0.093 -7.467 1.00 71.25 102 VAL A N 1
ATOM 781 C CA . VAL A 1 102 ? -12.344 0.762 -8.653 1.00 71.25 102 VAL A CA 1
ATOM 782 C C . VAL A 1 102 ? -11.930 2.186 -8.253 1.00 71.25 102 VAL A C 1
ATOM 784 O O . VAL A 1 102 ? -12.644 2.881 -7.542 1.00 71.25 102 VAL A O 1
ATOM 787 N N . GLY A 1 103 ? -10.761 2.634 -8.725 1.00 64.94 103 GLY A N 1
ATOM 788 C CA . GLY A 1 103 ? -10.231 3.979 -8.451 1.00 64.94 103 GLY A CA 1
ATOM 789 C C . GLY A 1 103 ? -9.462 4.131 -7.130 1.00 64.94 103 GLY A C 1
ATOM 790 O O . GLY A 1 103 ? -8.762 5.136 -6.963 1.00 64.94 103 GLY A O 1
ATOM 791 N N . HIS A 1 104 ? -9.501 3.123 -6.256 1.00 84.88 104 HIS A N 1
ATOM 792 C CA . HIS A 1 104 ? -8.829 3.106 -4.960 1.00 84.88 104 HIS A CA 1
ATOM 793 C C . HIS A 1 104 ? -7.442 2.481 -5.080 1.00 84.88 104 HIS A C 1
ATOM 795 O O . HIS A 1 104 ? -7.284 1.264 -5.139 1.00 84.88 104 HIS A O 1
ATOM 801 N N . CYS A 1 105 ? -6.417 3.321 -5.206 1.00 91.00 105 CYS A N 1
ATOM 802 C CA . CYS A 1 105 ? -5.064 2.856 -5.481 1.00 91.00 105 CYS A CA 1
ATOM 803 C C . CYS A 1 105 ? -4.023 3.820 -4.919 1.00 91.00 105 CYS A C 1
ATOM 805 O O . CYS A 1 105 ? -4.028 5.017 -5.219 1.00 91.00 105 CYS A O 1
ATOM 807 N N . LEU A 1 106 ? -3.088 3.265 -4.162 1.00 94.25 106 LEU A N 1
ATOM 808 C CA . LEU A 1 106 ? -1.921 3.941 -3.640 1.00 94.25 106 LEU A CA 1
ATOM 809 C C . LEU A 1 106 ? -0.698 3.347 -4.332 1.00 94.25 106 LEU A C 1
ATOM 811 O O . LEU A 1 106 ? -0.439 2.156 -4.218 1.00 94.25 106 LEU A O 1
ATOM 815 N N . ALA A 1 107 ? 0.030 4.179 -5.074 1.00 94.31 107 ALA A N 1
ATOM 816 C CA . ALA A 1 107 ? 1.272 3.775 -5.724 1.00 94.31 107 ALA A CA 1
ATOM 817 C C . ALA A 1 107 ? 2.437 4.629 -5.218 1.00 94.31 107 ALA A C 1
ATOM 819 O O . ALA A 1 107 ? 2.333 5.864 -5.237 1.00 94.31 107 ALA A O 1
ATOM 820 N N . VAL A 1 108 ? 3.512 3.961 -4.803 1.00 94.94 108 VAL A N 1
ATOM 821 C CA . VAL A 1 108 ? 4.759 4.525 -4.269 1.00 94.94 108 VAL A CA 1
ATOM 822 C C . VAL A 1 108 ? 5.913 4.041 -5.137 1.00 94.94 108 VAL A C 1
ATOM 824 O O . VAL A 1 108 ? 6.007 2.853 -5.426 1.00 94.94 108 VAL A O 1
ATOM 827 N N . GLU A 1 109 ? 6.778 4.949 -5.586 1.00 95.12 109 GLU A N 1
ATOM 828 C CA . GLU A 1 109 ? 7.912 4.581 -6.438 1.00 95.12 109 GLU A CA 1
ATOM 829 C C . GLU A 1 109 ? 8.876 3.640 -5.697 1.00 95.12 109 GLU A C 1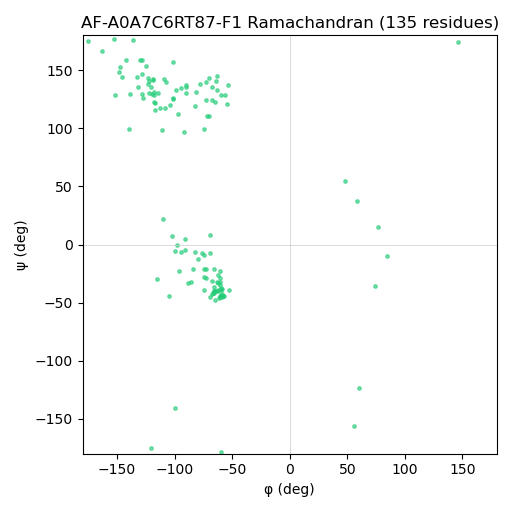
ATOM 831 O O . GLU A 1 109 ? 9.097 3.770 -4.491 1.00 95.12 109 GLU A O 1
ATOM 836 N N . GLN A 1 110 ? 9.477 2.694 -6.425 1.00 95.56 110 GLN A N 1
ATOM 837 C CA . GLN A 1 110 ? 10.342 1.656 -5.851 1.00 95.56 110 GLN A CA 1
ATOM 838 C C . GLN A 1 110 ? 11.465 2.228 -4.970 1.00 95.56 110 GLN A C 1
ATOM 840 O O . GLN A 1 110 ? 11.746 1.692 -3.900 1.00 95.56 110 GLN A O 1
ATOM 845 N N . LYS A 1 111 ? 12.068 3.350 -5.381 1.00 94.50 111 LYS A N 1
ATOM 846 C CA . LYS A 1 111 ? 13.142 4.030 -4.637 1.00 94.50 111 LYS A CA 1
ATOM 847 C C . LYS A 1 111 ? 12.711 4.506 -3.238 1.00 94.50 111 LYS A C 1
ATOM 849 O O . LYS A 1 111 ? 13.532 4.541 -2.331 1.00 94.50 111 LYS A O 1
ATOM 854 N N . ASP A 1 112 ? 11.426 4.814 -3.065 1.00 95.94 112 ASP A N 1
ATOM 855 C CA . ASP A 1 112 ? 10.862 5.404 -1.847 1.00 95.94 112 ASP A CA 1
ATOM 856 C C . ASP A 1 112 ? 10.185 4.346 -0.950 1.00 95.94 112 ASP A C 1
ATOM 858 O O . ASP A 1 112 ? 9.733 4.636 0.160 1.00 95.94 112 ASP A O 1
ATOM 862 N N . THR A 1 113 ? 10.093 3.093 -1.416 1.00 95.50 113 THR A N 1
ATOM 863 C CA . THR A 1 113 ? 9.235 2.072 -0.788 1.00 95.50 113 THR A CA 1
ATOM 864 C C . THR A 1 113 ? 9.732 1.659 0.600 1.00 95.50 113 THR A C 1
ATOM 866 O O . THR A 1 113 ? 8.927 1.370 1.484 1.00 95.50 113 THR A O 1
ATOM 869 N N . ARG A 1 114 ? 11.050 1.679 0.838 1.00 96.44 114 ARG A N 1
ATOM 870 C CA . ARG A 1 114 ? 11.618 1.362 2.158 1.00 96.44 114 ARG A CA 1
ATOM 871 C C . ARG A 1 114 ? 11.198 2.380 3.218 1.00 96.44 114 ARG A C 1
ATOM 873 O O . ARG A 1 114 ? 10.773 1.990 4.301 1.00 96.44 114 ARG A O 1
ATOM 880 N N . GLU A 1 115 ? 11.314 3.669 2.912 1.00 96.88 115 GLU A N 1
ATOM 881 C CA . GLU A 1 115 ? 10.909 4.735 3.835 1.00 96.88 115 GLU A CA 1
ATOM 882 C C . GLU A 1 115 ? 9.399 4.730 4.061 1.00 96.88 115 GLU A C 1
ATOM 884 O O . GLU A 1 115 ? 8.941 4.865 5.195 1.00 96.88 115 GLU A O 1
ATOM 889 N N . PHE A 1 116 ? 8.630 4.492 2.998 1.00 97.50 116 PHE A N 1
ATOM 890 C CA . PHE A 1 116 ? 7.186 4.325 3.090 1.00 97.50 116 PHE A CA 1
ATOM 891 C C . PHE A 1 116 ? 6.787 3.166 4.019 1.00 97.50 116 PHE A C 1
ATOM 893 O O . PHE A 1 116 ? 5.926 3.335 4.879 1.00 97.50 116 PHE A O 1
ATOM 900 N N . ALA A 1 117 ? 7.443 2.006 3.915 1.00 97.25 117 ALA A N 1
ATOM 901 C CA . ALA A 1 117 ? 7.166 0.866 4.790 1.00 97.25 117 ALA A CA 1
ATOM 902 C C . ALA A 1 117 ? 7.506 1.159 6.262 1.00 97.25 117 ALA A C 1
ATOM 904 O O . ALA A 1 117 ? 6.744 0.796 7.157 1.00 97.25 117 ALA A O 1
ATOM 905 N N . LEU A 1 118 ? 8.617 1.858 6.525 1.00 97.06 118 LEU A N 1
ATOM 906 C CA . LEU A 1 118 ? 8.970 2.301 7.878 1.00 97.06 118 LEU A CA 1
ATOM 907 C C . LEU A 1 118 ? 7.926 3.260 8.452 1.00 97.06 118 LEU A C 1
ATOM 909 O O . LEU A 1 118 ? 7.580 3.160 9.629 1.00 97.06 118 LEU A O 1
ATOM 913 N N . TRP A 1 119 ? 7.404 4.166 7.627 1.00 97.38 119 TRP A N 1
ATOM 914 C CA . TRP A 1 119 ? 6.296 5.025 8.022 1.00 97.38 119 TRP A CA 1
ATOM 915 C C . TRP A 1 119 ? 5.043 4.207 8.358 1.00 97.38 119 TRP A C 1
ATOM 917 O O . TRP A 1 119 ? 4.479 4.402 9.429 1.00 97.38 119 TRP A O 1
ATOM 927 N N . MET A 1 120 ? 4.666 3.225 7.532 1.00 96.94 120 MET A N 1
ATOM 928 C CA . MET A 1 120 ? 3.524 2.346 7.818 1.00 96.94 120 MET A CA 1
ATOM 929 C C . MET A 1 120 ? 3.679 1.559 9.126 1.00 96.94 120 MET A C 1
ATOM 931 O O . MET A 1 120 ? 2.707 1.421 9.863 1.00 96.94 120 MET A O 1
ATOM 935 N N . ILE A 1 121 ? 4.890 1.096 9.460 1.00 96.38 121 ILE A N 1
ATOM 936 C CA . ILE A 1 121 ? 5.159 0.459 10.761 1.00 96.38 121 ILE A CA 1
ATOM 937 C C . ILE A 1 121 ? 4.878 1.434 11.910 1.00 96.38 121 ILE A C 1
ATOM 939 O O . ILE A 1 121 ? 4.225 1.064 12.882 1.00 96.38 121 ILE A O 1
ATOM 943 N N . ARG A 1 122 ? 5.333 2.690 11.803 1.00 95.38 122 ARG A N 1
ATOM 944 C CA . ARG A 1 122 ? 5.065 3.713 12.831 1.00 95.38 122 ARG A CA 1
ATOM 945 C C . ARG A 1 122 ? 3.570 3.967 13.006 1.00 95.38 122 ARG A C 1
ATOM 94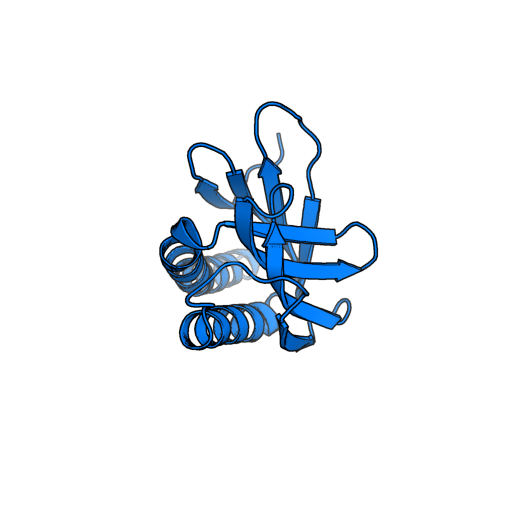7 O O . ARG A 1 122 ? 3.128 4.173 14.133 1.00 95.38 122 ARG A O 1
ATOM 954 N N . LEU A 1 123 ? 2.791 3.888 11.925 1.00 94.38 123 LEU A N 1
ATOM 955 C CA . LEU A 1 123 ? 1.341 4.056 12.000 1.00 94.38 123 LEU A CA 1
ATOM 956 C C . LEU A 1 123 ? 0.654 2.998 12.866 1.00 94.38 123 LEU A C 1
ATOM 958 O O . LEU A 1 123 ? -0.385 3.306 13.431 1.00 94.38 123 LEU A O 1
ATOM 962 N N . ILE A 1 124 ? 1.219 1.794 13.027 1.00 93.12 124 ILE A N 1
ATOM 963 C CA . ILE A 1 124 ? 0.662 0.781 13.941 1.00 93.12 124 ILE A CA 1
ATOM 964 C C . ILE A 1 124 ? 0.605 1.332 15.371 1.00 93.12 124 ILE A C 1
ATOM 966 O O . ILE A 1 124 ? -0.404 1.169 16.049 1.00 93.12 124 ILE A O 1
ATOM 970 N N . VAL A 1 125 ? 1.662 2.029 15.806 1.00 90.00 125 VAL A N 1
ATOM 971 C CA . VAL A 1 125 ? 1.726 2.649 17.137 1.00 90.00 125 VAL A CA 1
ATOM 972 C C . VAL A 1 125 ? 0.751 3.821 17.228 1.00 90.00 125 VAL A C 1
ATOM 974 O O . VAL A 1 125 ? -0.011 3.921 18.179 1.00 90.00 125 VAL A O 1
ATOM 977 N N . VAL A 1 126 ? 0.700 4.685 16.214 1.00 89.19 126 VAL A N 1
ATOM 978 C CA . VAL A 1 126 ? -0.255 5.810 16.194 1.00 89.19 126 VAL A CA 1
ATOM 979 C C . VAL A 1 126 ? -1.698 5.300 16.298 1.00 89.19 126 VAL A C 1
ATOM 981 O O . VAL A 1 126 ? -2.490 5.786 17.103 1.00 89.19 126 VAL A O 1
ATOM 984 N N . LEU A 1 127 ? -2.018 4.253 15.539 1.00 89.31 127 LEU A N 1
ATOM 985 C CA . LEU A 1 127 ? -3.325 3.610 15.535 1.00 89.31 127 LEU A CA 1
ATOM 986 C C . LEU A 1 127 ? -3.596 2.749 16.773 1.00 89.31 127 LEU A C 1
ATOM 988 O O . LEU A 1 127 ? -4.737 2.330 16.926 1.00 89.31 127 LEU A O 1
ATOM 992 N N . SER A 1 128 ? -2.643 2.474 17.661 1.00 85.00 128 SER A N 1
ATOM 993 C CA . SER A 1 128 ? -2.964 1.890 18.973 1.00 85.00 128 SER A CA 1
ATOM 994 C C . SER A 1 128 ? -3.256 2.972 20.016 1.00 85.00 128 SER A C 1
ATOM 996 O O . SER A 1 128 ? -4.157 2.809 20.835 1.00 85.00 128 SER A O 1
ATOM 998 N N . TRP A 1 129 ? -2.597 4.127 19.925 1.00 77.06 129 TRP A N 1
ATOM 999 C CA . TRP A 1 129 ? -2.787 5.240 20.862 1.00 77.06 129 TRP A CA 1
ATOM 1000 C C . TRP A 1 129 ? -4.111 5.975 20.631 1.00 77.06 129 TRP A C 1
ATOM 1002 O O . TRP A 1 129 ? -4.817 6.314 21.577 1.00 77.06 129 TRP A O 1
ATOM 1012 N N . SER A 1 130 ? -4.52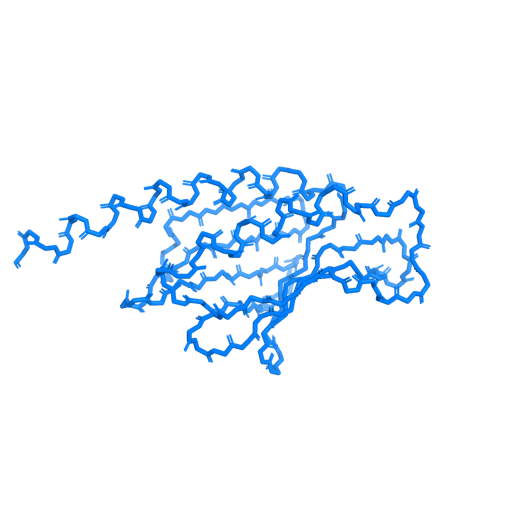5 6.164 19.373 1.00 67.75 130 SER A N 1
ATOM 1013 C CA . SER A 1 130 ? -5.801 6.832 19.074 1.00 67.75 130 SER A CA 1
ATOM 1014 C C . SER A 1 130 ? -7.040 6.010 19.467 1.00 67.75 130 SER A C 1
ATOM 1016 O O . SER A 1 130 ? -8.157 6.479 19.295 1.00 67.75 130 SER A O 1
ATOM 1018 N N . SER A 1 131 ? -6.898 4.744 19.884 1.00 60.19 131 SER A N 1
ATOM 1019 C CA . SER A 1 131 ? -8.030 3.903 20.330 1.00 60.19 131 SER A CA 1
ATOM 1020 C C . SER A 1 131 ? -8.335 4.119 21.805 1.00 60.19 131 SER A C 1
ATOM 1022 O O . SER A 1 131 ? -9.496 4.076 22.187 1.00 60.19 131 SER A O 1
ATOM 1024 N N . GLU A 1 132 ? -7.310 4.408 22.606 1.00 59.19 132 GLU A N 1
ATOM 1025 C CA . GLU A 1 132 ? -7.438 4.596 24.055 1.00 59.19 132 GLU A CA 1
ATOM 1026 C C . GLU A 1 132 ? -8.129 5.922 24.403 1.00 59.19 132 GLU A C 1
ATOM 1028 O O . GLU A 1 132 ? -8.844 6.012 25.398 1.00 59.19 132 GLU A O 1
ATOM 1033 N N . GLN A 1 133 ? -7.986 6.940 23.549 1.00 53.81 133 GLN A N 1
ATOM 1034 C CA . GLN A 1 133 ? -8.617 8.249 23.747 1.00 53.81 133 GLN A CA 1
ATOM 1035 C C . GLN A 1 133 ? -10.126 8.244 23.458 1.00 53.81 133 GLN A C 1
ATOM 1037 O O . GLN A 1 133 ? -10.858 9.006 24.074 1.00 53.81 133 GLN A O 1
ATOM 1042 N N . SER A 1 134 ? -10.612 7.364 22.574 1.00 51.72 134 SER A N 1
ATOM 1043 C CA . SER A 1 134 ? -12.042 7.292 22.223 1.00 51.72 134 SER A CA 1
ATOM 1044 C C . SER A 1 134 ? -12.890 6.539 23.256 1.00 51.72 134 SER A C 1
ATOM 1046 O O . SER A 1 134 ? -14.112 6.581 23.174 1.00 51.72 134 SER A O 1
ATOM 1048 N N . THR A 1 135 ? -12.263 5.819 24.189 1.00 50.41 135 THR A N 1
ATOM 1049 C CA . THR A 1 135 ? -12.935 5.090 25.282 1.00 50.41 135 THR A CA 1
ATOM 1050 C C . THR A 1 135 ? -12.954 5.861 26.603 1.00 50.41 135 THR A C 1
ATOM 1052 O O . THR A 1 135 ? -13.453 5.343 27.598 1.00 50.41 135 THR A O 1
ATOM 1055 N N . ALA A 1 136 ? -12.377 7.065 26.629 1.00 46.78 136 ALA A N 1
ATOM 1056 C CA . ALA A 1 136 ? -12.268 7.913 27.815 1.00 46.78 136 ALA A CA 1
ATOM 1057 C C . ALA A 1 136 ? -13.292 9.070 27.845 1.00 46.78 136 ALA A C 1
ATOM 1059 O O . ALA A 1 136 ? -13.202 9.917 28.734 1.00 46.78 136 ALA A O 1
ATOM 1060 N N . GLU A 1 137 ? -14.245 9.098 26.906 1.00 40.19 137 GLU A N 1
ATOM 1061 C CA . GLU A 1 137 ? -15.375 10.045 26.855 1.00 40.19 137 GLU A CA 1
ATOM 1062 C C . GLU A 1 137 ? -16.710 9.366 27.186 1.00 40.19 137 GLU A C 1
ATOM 1064 O O . GLU A 1 137 ? -16.942 8.234 26.698 1.00 40.19 137 GLU A O 1
#

Foldseek 3Di:
DQDFLDWDDDPFKIWGWDDDVQKIKTWMDGDPDRDIAIDIAGLVQLVVVLVQLVQVLVVQDPDFDPAKAWRDWGDRVVFIWTWTWGQDDVRPFIWTWTDGPDRHIDTHTSVCSVVVSVVSVVVNVVSVVVVVVVVVD

Radius of gyration: 14.76 Å; Cα contacts (8 Å, |Δi|>4): 251; chains: 1; bounding box: 31×32×46 Å

Mean predicted aligned error: 5.25 Å

pLDDT: mean 88.94, std 12.46, range [40.19, 97.75]

Secondary structure (DSSP, 8-state):
----SEEEE-SSEEEEEEEETTEEEEEEEETTEEEEEEEEEEGGGHHHHHHHHHHHHHT--SS--SS-EEEEEEE-SSSEEEEEEEEETTTTEEEEEEE-STT-EEEEEGGGHHHHHHHHHHHHHHHHHHHHGGG--

Sequence (137 aa):
MADYLEVWKTGEVTVGLKTAGTQVILERTRGHKQRKKSVIIERDRFLSLVEAVLHALRTQPAGQLQAPLPIGMVDGGCGILSVGWEPYYFGRCNALVIRGGVGHCLAVEQKDTREFALWMIRLIVVLSWSSEQSTAE